Protein AF-A0A382H4X6-F1 (afdb_monomer_lite)

Sequence (68 aa):
MFLKPKDNKRPQKLLLASGEAAPFIVRNEASNHPVVLVCDHASDRFPRSLGSMGLDRATRQSHLAIDI

Structure (mmCIF, N/CA/C/O backbone):
data_AF-A0A382H4X6-F1
#
_entry.id   AF-A0A382H4X6-F1
#
loop_
_atom_site.group_PDB
_atom_site.id
_atom_site.type_symbol
_atom_site.label_atom_id
_atom_site.label_alt_id
_atom_site.label_comp_id
_atom_site.label_asym_id
_atom_site.label_entity_id
_atom_site.label_seq_id
_atom_site.pdbx_PDB_ins_code
_atom_site.Cartn_x
_atom_site.Cartn_y
_atom_site.Cartn_z
_atom_site.occupancy
_atom_site.B_iso_or_equiv
_atom_site.auth_seq_id
_atom_site.auth_comp_id
_atom_site.auth_asym_id
_atom_site.auth_atom_id
_atom_site.pdbx_PDB_model_num
ATOM 1 N N . MET A 1 1 ? 17.616 -32.639 30.538 1.00 41.16 1 MET A N 1
ATOM 2 C CA . MET A 1 1 ? 16.168 -32.346 30.618 1.00 41.16 1 MET A CA 1
ATOM 3 C C . MET A 1 1 ? 15.859 -31.325 29.530 1.00 41.16 1 MET A C 1
ATOM 5 O O . MET A 1 1 ? 16.139 -30.152 29.715 1.00 41.16 1 MET A O 1
ATOM 9 N N . PHE A 1 2 ? 15.442 -31.773 28.344 1.00 43.56 2 PHE A N 1
ATOM 10 C CA . PHE A 1 2 ? 15.156 -30.875 27.221 1.00 43.56 2 PHE A CA 1
ATOM 11 C C . PHE A 1 2 ? 13.736 -30.324 27.373 1.00 43.56 2 PHE A C 1
ATOM 13 O O . PHE A 1 2 ? 12.779 -31.095 27.451 1.00 43.56 2 PHE A O 1
ATOM 20 N N . LEU A 1 3 ? 13.604 -28.999 27.453 1.00 53.09 3 LEU A N 1
ATOM 21 C CA . LEU A 1 3 ? 12.307 -28.330 27.412 1.00 53.09 3 LEU A CA 1
ATOM 22 C C . LEU A 1 3 ? 11.695 -28.564 26.027 1.00 53.09 3 LEU A C 1
ATOM 24 O O . LEU A 1 3 ? 12.308 -28.235 25.013 1.00 53.09 3 LEU A O 1
ATOM 28 N N . LYS A 1 4 ? 10.499 -29.160 25.979 1.00 51.91 4 LYS A N 1
ATOM 29 C CA . LYS A 1 4 ? 9.755 -29.300 24.724 1.00 51.91 4 LYS A CA 1
ATOM 30 C C . LYS A 1 4 ? 9.387 -27.906 24.188 1.00 51.91 4 LYS A C 1
ATOM 32 O O . LYS A 1 4 ? 8.998 -27.051 24.989 1.00 51.91 4 LYS A O 1
ATOM 37 N N . PRO A 1 5 ? 9.469 -27.667 22.867 1.00 55.00 5 PRO A N 1
ATOM 38 C CA . PRO A 1 5 ? 8.989 -26.429 22.270 1.00 55.00 5 PRO A CA 1
ATOM 39 C C . PRO A 1 5 ? 7.498 -26.256 22.576 1.00 55.00 5 PRO A C 1
ATOM 41 O O . PRO A 1 5 ? 6.703 -27.190 22.470 1.00 55.00 5 PRO A O 1
ATOM 44 N N . LYS A 1 6 ? 7.132 -25.055 23.023 1.00 61.62 6 LYS A N 1
ATOM 45 C CA . LYS A 1 6 ? 5.753 -24.689 23.340 1.00 61.62 6 LYS A CA 1
ATOM 46 C C . LYS A 1 6 ? 5.013 -24.509 22.014 1.00 61.62 6 LYS A C 1
ATOM 48 O O . LYS A 1 6 ? 5.310 -23.572 21.278 1.00 61.62 6 LYS A O 1
ATOM 53 N N . ASP A 1 7 ? 4.073 -25.401 21.712 1.00 63.19 7 ASP A N 1
ATOM 54 C CA . ASP A 1 7 ? 3.177 -25.283 20.558 1.00 63.19 7 ASP A CA 1
ATOM 55 C C . ASP A 1 7 ? 2.358 -23.989 20.680 1.00 63.19 7 ASP A C 1
ATOM 57 O O . ASP A 1 7 ? 1.326 -23.932 21.350 1.00 63.19 7 ASP A O 1
ATOM 61 N N . ASN A 1 8 ? 2.824 -22.913 20.045 1.00 56.91 8 ASN A N 1
ATOM 62 C CA . ASN A 1 8 ? 2.139 -21.624 20.047 1.00 56.91 8 ASN A CA 1
ATOM 63 C C . ASN A 1 8 ? 1.077 -21.593 18.937 1.00 56.91 8 ASN A C 1
ATOM 65 O O . ASN A 1 8 ? 1.123 -20.765 18.028 1.00 56.91 8 ASN A O 1
ATOM 69 N N . LYS A 1 9 ? 0.115 -22.522 18.991 1.00 54.94 9 LYS A N 1
ATOM 70 C CA . LYS A 1 9 ? -1.020 -22.572 18.059 1.00 54.94 9 LYS A CA 1
ATOM 71 C C . LYS A 1 9 ? -2.069 -21.517 18.425 1.00 54.94 9 LYS A C 1
ATOM 73 O O . LYS A 1 9 ? -3.195 -21.849 18.782 1.00 54.94 9 LYS A O 1
ATOM 78 N N . ARG A 1 10 ? -1.724 -20.229 18.334 1.00 61.50 10 ARG A N 1
ATOM 79 C CA . ARG A 1 10 ? -2.766 -19.221 18.096 1.00 61.50 10 ARG A CA 1
ATOM 80 C C . ARG A 1 10 ? -3.103 -19.299 16.611 1.00 61.50 10 ARG A C 1
ATOM 82 O O . ARG A 1 10 ? -2.171 -19.189 15.814 1.00 61.50 10 ARG A O 1
ATOM 89 N N . PRO A 1 11 ? -4.372 -19.488 16.211 1.00 54.31 11 PRO A N 1
ATOM 90 C CA . PRO A 1 11 ? -4.738 -19.251 14.826 1.00 54.31 11 PRO A CA 1
ATOM 91 C C . PRO A 1 11 ? -4.358 -17.800 14.523 1.00 54.31 11 PRO A C 1
ATOM 93 O O . PRO A 1 11 ? -4.930 -16.867 15.087 1.00 54.31 11 PRO A O 1
ATOM 96 N N . GLN A 1 12 ? -3.311 -17.616 13.720 1.00 63.75 12 GLN A N 1
ATOM 97 C CA . GLN A 1 12 ? -2.902 -16.310 13.225 1.00 63.75 12 GLN A CA 1
ATOM 98 C C . GLN A 1 12 ? -4.054 -15.841 12.341 1.00 63.75 12 GLN A C 1
ATOM 100 O O . GLN A 1 12 ? -4.204 -16.298 11.208 1.00 63.75 12 GLN A O 1
ATOM 105 N N . LYS A 1 13 ? -4.947 -15.018 12.896 1.00 72.06 13 LYS A N 1
ATOM 106 C CA . LYS A 1 13 ? -6.014 -14.396 12.119 1.00 72.06 13 LYS A CA 1
ATOM 107 C C . LYS A 1 13 ? -5.333 -13.613 10.998 1.00 72.06 13 LYS A C 1
ATOM 109 O O . LYS A 1 13 ? -4.502 -12.755 11.283 1.00 72.06 13 LYS A O 1
ATOM 114 N N . LEU A 1 14 ? -5.656 -13.938 9.747 1.00 85.38 14 LEU A N 1
ATOM 115 C CA . LEU A 1 14 ? -5.146 -13.203 8.593 1.00 85.38 14 LEU A CA 1
ATOM 116 C C . LEU A 1 14 ? -5.489 -11.719 8.757 1.00 85.38 14 LEU A C 1
ATOM 118 O O . LEU A 1 14 ? -6.614 -11.376 9.129 1.00 85.38 14 LEU A O 1
ATOM 122 N N . LEU A 1 15 ? -4.506 -10.854 8.507 1.00 90.25 15 LEU A N 1
ATOM 123 C CA . LEU A 1 15 ? -4.686 -9.408 8.615 1.00 90.25 15 LEU A CA 1
ATOM 124 C C . LEU A 1 15 ? -5.606 -8.883 7.506 1.00 90.25 15 LEU A C 1
ATOM 126 O O . LEU A 1 15 ? -6.434 -8.010 7.732 1.00 90.25 15 LEU A O 1
ATOM 130 N N . LEU A 1 16 ? -5.488 -9.453 6.308 1.00 93.75 16 LEU A N 1
ATOM 131 C CA . LEU A 1 16 ? -6.386 -9.170 5.198 1.00 93.75 16 LEU A CA 1
ATOM 132 C C . LEU A 1 16 ? -7.611 -10.080 5.282 1.00 93.75 16 LEU A C 1
ATOM 134 O O . LEU A 1 16 ? -7.489 -11.304 5.376 1.00 93.75 16 LEU A O 1
ATOM 138 N N . ALA A 1 17 ? -8.797 -9.483 5.228 1.00 90.31 17 ALA A N 1
ATOM 139 C CA . ALA A 1 17 ? -10.039 -10.216 5.057 1.00 90.31 17 ALA A CA 1
ATOM 140 C C . ALA A 1 17 ? -10.159 -10.765 3.626 1.00 90.31 17 ALA A C 1
ATOM 142 O O . ALA A 1 17 ? -9.548 -10.259 2.683 1.00 90.31 17 ALA A O 1
ATOM 143 N N . SER A 1 18 ? -11.006 -11.782 3.455 1.00 91.12 18 SER A N 1
ATOM 144 C CA . SER A 1 18 ? -11.341 -12.300 2.127 1.00 91.12 18 SER A CA 1
ATOM 145 C C . SER A 1 18 ? -11.850 -11.176 1.214 1.00 91.12 18 SER A C 1
ATOM 147 O O . SER A 1 18 ? -12.662 -10.338 1.625 1.00 91.12 18 SER A O 1
ATOM 149 N N . GLY A 1 19 ? -11.337 -11.141 -0.017 1.00 92.62 19 GLY A N 1
ATOM 150 C CA . GLY A 1 19 ? -11.671 -10.123 -1.014 1.00 92.62 19 GLY A CA 1
ATOM 151 C C . GLY A 1 19 ? -11.053 -8.743 -0.769 1.00 92.62 19 GLY A C 1
ATOM 152 O O . GLY A 1 19 ? -11.443 -7.786 -1.435 1.00 92.62 19 GLY A O 1
ATOM 153 N N . GLU A 1 20 ? -10.129 -8.592 0.184 1.00 95.00 20 GLU A N 1
ATOM 154 C CA . GLU A 1 20 ? -9.263 -7.412 0.210 1.00 95.00 20 GLU A CA 1
ATOM 155 C C . GLU A 1 20 ? -8.176 -7.500 -0.864 1.00 95.00 20 GLU A C 1
ATOM 157 O O . GLU A 1 20 ? -7.730 -8.586 -1.232 1.00 95.00 20 GLU A O 1
ATOM 162 N N . ALA A 1 21 ? -7.752 -6.337 -1.362 1.00 93.75 21 ALA A N 1
ATOM 163 C CA . ALA A 1 21 ? -6.634 -6.257 -2.288 1.00 93.75 21 ALA A CA 1
ATOM 164 C C . ALA A 1 21 ? -5.350 -6.801 -1.642 1.00 93.75 21 ALA A C 1
ATOM 166 O O . ALA A 1 21 ? -5.170 -6.722 -0.422 1.00 93.75 21 ALA A O 1
ATOM 167 N N . ALA A 1 22 ? -4.453 -7.322 -2.481 1.00 94.69 22 ALA A N 1
ATOM 168 C CA . ALA A 1 22 ? -3.114 -7.725 -2.073 1.00 94.69 22 ALA A CA 1
ATOM 169 C C . ALA A 1 22 ? -2.352 -6.545 -1.430 1.00 94.69 22 ALA A C 1
ATOM 171 O O . ALA A 1 22 ? -2.644 -5.386 -1.733 1.00 94.69 22 ALA A O 1
ATOM 172 N N . PRO A 1 23 ? -1.367 -6.814 -0.553 1.00 94.19 23 PRO A N 1
ATOM 173 C CA . PRO A 1 23 ? -0.629 -5.760 0.147 1.00 94.19 23 PRO A CA 1
ATOM 174 C C . PRO A 1 23 ? 0.307 -4.954 -0.766 1.00 94.19 23 PRO A C 1
ATOM 176 O O . PRO A 1 23 ? 0.816 -3.924 -0.345 1.00 94.19 23 PRO A O 1
ATOM 179 N N . PHE A 1 24 ? 0.528 -5.402 -2.003 1.00 96.31 24 PHE A N 1
ATOM 180 C CA . PHE A 1 24 ? 1.294 -4.692 -3.018 1.00 96.31 24 PHE A CA 1
ATOM 181 C C . PHE A 1 24 ? 0.660 -4.892 -4.395 1.00 96.31 24 PHE A C 1
ATOM 183 O O . PHE A 1 24 ? -0.136 -5.811 -4.615 1.00 96.31 24 PHE A O 1
ATOM 190 N N . ILE A 1 25 ? 1.058 -4.041 -5.334 1.00 97.19 25 ILE A N 1
ATOM 191 C CA . ILE A 1 25 ? 0.755 -4.185 -6.754 1.00 97.19 25 ILE A CA 1
ATOM 192 C C . ILE A 1 25 ? 2.060 -4.111 -7.539 1.00 97.19 25 ILE A C 1
ATOM 194 O O . ILE A 1 25 ? 2.948 -3.336 -7.195 1.00 97.19 25 ILE A O 1
ATOM 198 N N . VAL A 1 26 ? 2.161 -4.890 -8.611 1.00 97.62 26 VAL A N 1
ATOM 199 C CA . VAL A 1 26 ? 3.250 -4.759 -9.583 1.00 97.62 26 VAL A CA 1
ATOM 200 C C . VAL A 1 26 ? 2.709 -4.006 -10.791 1.00 97.62 26 VAL A C 1
ATOM 202 O O . VAL A 1 26 ? 1.608 -4.282 -11.277 1.00 97.62 26 VAL A O 1
ATOM 205 N N . ARG A 1 27 ? 3.459 -3.008 -11.256 1.00 97.44 27 ARG A N 1
ATOM 206 C CA . ARG A 1 27 ? 3.158 -2.243 -12.471 1.00 97.44 27 ARG A CA 1
ATOM 207 C C . ARG A 1 27 ? 4.308 -2.419 -13.451 1.00 97.44 27 ARG A C 1
ATOM 209 O O . ARG A 1 27 ? 5.458 -2.445 -13.034 1.00 97.44 27 ARG A O 1
ATOM 216 N N . ASN A 1 28 ? 3.981 -2.519 -14.740 1.00 97.56 28 ASN A N 1
ATOM 217 C CA . ASN A 1 28 ? 4.949 -2.726 -15.821 1.00 97.56 28 ASN A CA 1
ATOM 218 C C . ASN A 1 28 ? 5.869 -3.942 -15.593 1.00 97.56 28 ASN A C 1
ATOM 220 O O . ASN A 1 28 ? 7.069 -3.862 -15.829 1.00 97.56 28 ASN A O 1
ATOM 224 N N . GLU A 1 29 ? 5.306 -5.075 -15.157 1.00 97.06 29 GLU A N 1
ATOM 225 C CA . GLU A 1 29 ? 6.068 -6.298 -14.839 1.00 97.06 29 GLU A CA 1
ATOM 226 C C . GLU A 1 29 ? 6.902 -6.836 -16.013 1.00 97.06 29 GLU A C 1
ATOM 228 O O . GLU A 1 29 ? 7.958 -7.420 -15.805 1.00 97.06 29 GLU A O 1
ATOM 233 N N . ALA A 1 30 ? 6.454 -6.595 -17.248 1.00 97.81 30 ALA A N 1
ATOM 234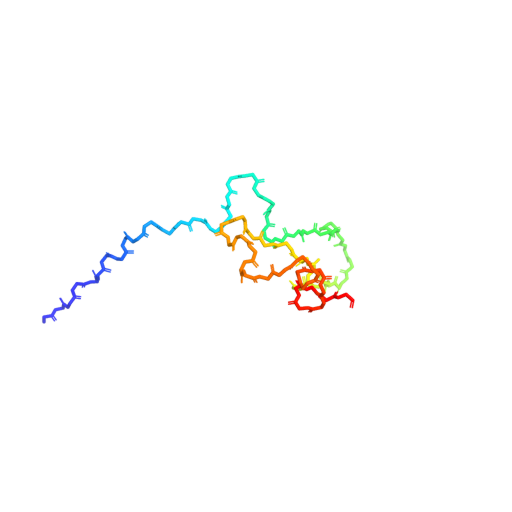 C CA . ALA A 1 30 ? 7.138 -7.010 -18.470 1.00 97.81 30 ALA A CA 1
ATOM 235 C C . ALA A 1 30 ? 8.194 -5.997 -18.965 1.00 97.81 30 ALA A C 1
ATOM 237 O O . ALA A 1 30 ? 8.710 -6.142 -20.073 1.00 97.81 30 ALA A O 1
ATOM 238 N N . SER A 1 31 ? 8.488 -4.943 -18.194 1.00 97.94 31 SER A N 1
ATOM 239 C CA . SER A 1 31 ? 9.500 -3.947 -18.560 1.00 97.94 31 SER A CA 1
ATOM 240 C C . SER A 1 31 ? 10.888 -4.581 -18.668 1.00 97.94 31 SER A C 1
ATOM 242 O O . SER A 1 31 ? 11.298 -5.360 -17.812 1.00 97.94 31 SER A O 1
ATOM 244 N N . ASN A 1 32 ? 11.640 -4.198 -19.698 1.00 97.56 32 ASN A N 1
ATOM 245 C CA . ASN A 1 32 ? 13.036 -4.593 -19.905 1.00 97.56 32 ASN A CA 1
ATOM 246 C C . ASN A 1 32 ? 14.034 -3.470 -19.561 1.00 97.56 32 ASN A C 1
ATOM 248 O O . ASN A 1 32 ? 15.227 -3.596 -19.837 1.00 97.56 32 ASN A O 1
ATOM 252 N N . HIS A 1 33 ? 13.561 -2.36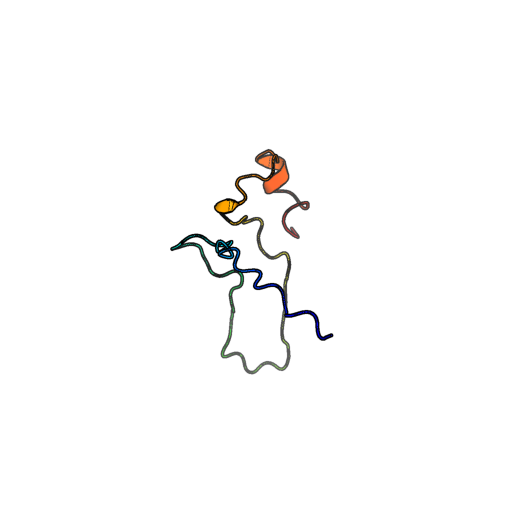1 -18.985 1.00 97.94 33 HIS A N 1
ATOM 253 C CA . HIS A 1 33 ? 14.419 -1.251 -18.584 1.00 97.94 33 HIS A CA 1
ATOM 254 C C . HIS A 1 33 ? 15.255 -1.640 -17.346 1.00 97.94 33 HIS A C 1
ATOM 256 O O . HIS A 1 33 ? 14.712 -2.258 -16.431 1.00 97.94 33 HIS A O 1
ATOM 262 N N . PRO A 1 34 ? 16.540 -1.250 -17.237 1.00 97.50 34 PRO A N 1
ATOM 263 C CA . PRO A 1 34 ? 17.422 -1.663 -16.133 1.00 97.50 34 PRO A CA 1
ATOM 264 C C . PRO A 1 34 ? 17.160 -0.924 -14.804 1.00 97.50 34 PRO A C 1
ATOM 266 O O . PRO A 1 34 ? 18.070 -0.755 -13.997 1.00 97.50 34 PRO A O 1
ATOM 269 N N . VAL A 1 35 ? 15.938 -0.435 -14.578 1.00 98.06 35 VAL A N 1
ATOM 270 C CA . VAL A 1 35 ? 15.562 0.319 -13.375 1.00 98.06 35 VAL A CA 1
ATOM 271 C C . VAL A 1 35 ? 14.327 -0.315 -12.754 1.00 98.06 35 VAL A C 1
ATOM 273 O O . VAL A 1 35 ? 13.325 -0.521 -13.434 1.00 98.06 35 VAL A O 1
ATO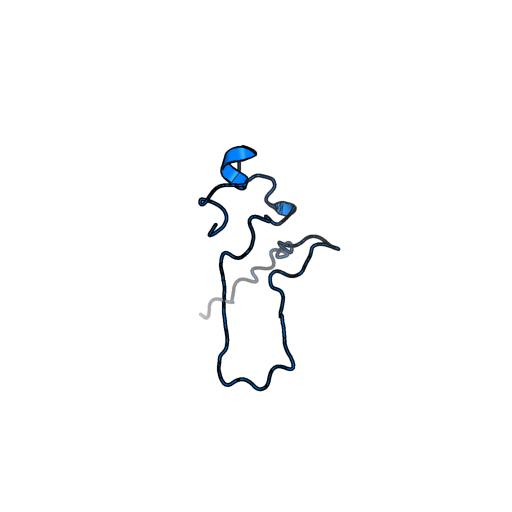M 276 N N . VAL A 1 36 ? 14.393 -0.562 -11.446 1.00 97.44 36 VAL A N 1
ATOM 277 C CA . VAL A 1 36 ? 13.249 -0.968 -10.628 1.00 97.44 36 VAL A CA 1
ATOM 278 C C . VAL A 1 36 ? 12.872 0.201 -9.732 1.00 97.44 36 VAL A C 1
ATOM 280 O O . VAL A 1 36 ? 13.698 0.693 -8.966 1.00 97.44 36 VAL A O 1
ATOM 283 N N . LEU A 1 37 ? 11.624 0.648 -9.839 1.00 97.88 37 LEU A N 1
ATOM 284 C CA . LEU A 1 37 ? 11.051 1.639 -8.935 1.00 97.88 37 LEU A CA 1
ATOM 285 C C . LEU A 1 37 ? 10.289 0.910 -7.829 1.00 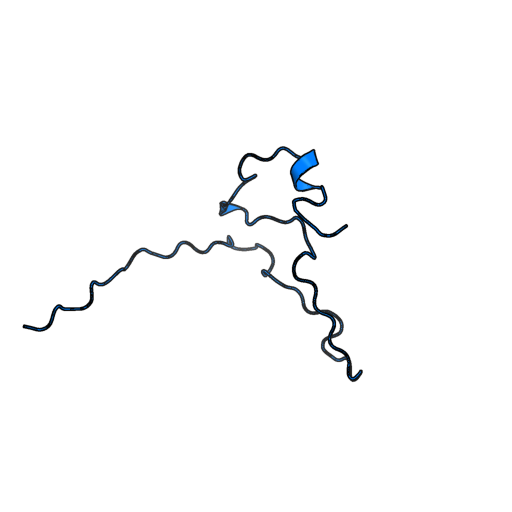97.88 37 LEU A C 1
ATOM 287 O O . LEU A 1 37 ? 9.493 0.015 -8.112 1.00 97.88 37 LEU A O 1
ATOM 291 N N . VAL A 1 38 ? 10.526 1.309 -6.583 1.00 97.69 38 VAL A N 1
ATOM 292 C CA . VAL A 1 38 ? 9.848 0.775 -5.394 1.00 97.69 38 VAL A CA 1
ATOM 293 C C . VAL A 1 38 ? 9.225 1.943 -4.636 1.00 97.69 38 VAL A C 1
ATOM 295 O O . VAL A 1 38 ? 9.811 3.023 -4.581 1.00 97.69 38 VAL A O 1
ATOM 298 N N . CYS A 1 39 ? 8.029 1.741 -4.085 1.00 97.56 39 CYS A N 1
ATOM 299 C CA . CYS A 1 39 ? 7.334 2.731 -3.268 1.00 97.56 39 CYS A CA 1
ATOM 300 C C . CYS A 1 39 ? 6.567 2.019 -2.150 1.00 97.56 39 CYS A C 1
ATOM 302 O O . CYS A 1 39 ? 5.555 1.365 -2.409 1.00 97.56 39 CYS A O 1
ATOM 304 N N . ASP A 1 40 ? 7.064 2.140 -0.921 1.00 96.38 40 ASP A N 1
ATOM 305 C CA . ASP A 1 40 ? 6.487 1.463 0.244 1.00 96.38 40 ASP A CA 1
ATOM 306 C C . ASP A 1 40 ? 5.235 2.188 0.765 1.00 96.38 40 ASP A C 1
ATOM 308 O O . ASP A 1 40 ? 4.268 1.550 1.177 1.00 96.38 40 ASP A O 1
ATOM 312 N N . HIS A 1 41 ? 5.207 3.522 0.682 1.00 97.06 41 HIS A N 1
ATOM 313 C CA . HIS A 1 41 ? 4.101 4.363 1.158 1.00 97.06 41 HIS A CA 1
ATOM 314 C C . HIS A 1 41 ? 3.150 4.788 0.029 1.00 97.06 41 HIS A C 1
ATOM 316 O O . HIS A 1 41 ? 2.715 5.934 -0.038 1.00 97.06 41 HIS A O 1
ATOM 322 N N . ALA A 1 42 ? 2.825 3.865 -0.879 1.00 95.88 42 ALA A N 1
ATOM 323 C CA . ALA A 1 42 ? 2.043 4.152 -2.087 1.00 95.88 42 ALA A CA 1
ATOM 324 C C . ALA A 1 42 ? 0.519 4.274 -1.865 1.00 95.88 42 ALA A C 1
ATOM 326 O O . ALA A 1 42 ? -0.221 4.553 -2.812 1.00 95.88 42 ALA A O 1
ATOM 327 N N . SER A 1 43 ? 0.010 3.983 -0.663 1.00 95.62 43 SER A N 1
ATOM 328 C CA . SER A 1 43 ? -1.429 3.954 -0.375 1.00 95.62 43 SER A CA 1
ATOM 329 C C . SER A 1 43 ? -1.731 4.223 1.098 1.00 95.62 43 SER A C 1
ATOM 331 O O . SER A 1 43 ? -1.048 3.706 1.972 1.00 95.62 43 SER A O 1
ATOM 333 N N . ASP A 1 44 ? -2.837 4.927 1.350 1.00 95.88 44 ASP A N 1
ATOM 334 C CA . ASP A 1 44 ? -3.427 5.190 2.668 1.00 95.88 44 ASP A CA 1
ATOM 335 C C . ASP A 1 44 ? -4.414 4.092 3.138 1.00 95.88 44 ASP A C 1
ATOM 337 O O . ASP A 1 44 ? -5.166 4.256 4.107 1.00 95.88 44 ASP A O 1
ATOM 341 N N . ARG A 1 45 ? -4.462 2.946 2.440 1.00 95.00 45 ARG A N 1
ATOM 342 C CA . ARG A 1 45 ? -5.440 1.876 2.684 1.00 95.00 45 ARG A CA 1
ATOM 343 C C . ARG A 1 45 ? -5.048 1.002 3.872 1.00 95.00 45 ARG A C 1
ATOM 345 O O . ARG A 1 45 ? -4.059 0.276 3.831 1.00 95.00 45 ARG A O 1
ATOM 352 N N . PHE A 1 46 ? -5.918 0.940 4.876 1.00 94.88 46 PHE A N 1
ATOM 353 C CA . PHE A 1 46 ? -5.729 0.052 6.025 1.00 94.88 46 PHE A CA 1
ATOM 354 C C . PHE A 1 46 ? -6.485 -1.273 5.811 1.00 94.88 46 PHE A C 1
ATOM 356 O O . PHE A 1 46 ? -7.596 -1.260 5.267 1.00 94.88 46 PHE A O 1
ATOM 363 N N . PRO A 1 47 ? -5.937 -2.424 6.248 1.00 95.25 47 PRO A N 1
ATOM 364 C CA . PRO A 1 47 ? -6.689 -3.674 6.334 1.00 95.25 47 PRO A CA 1
ATOM 365 C C . PRO A 1 47 ? -7.988 -3.506 7.124 1.00 95.25 47 PRO A C 1
ATOM 367 O O . PRO A 1 47 ? -7.991 -2.892 8.197 1.00 95.25 47 PRO A O 1
ATOM 370 N N . ARG A 1 48 ? -9.091 -4.109 6.659 1.00 94.25 48 ARG A N 1
ATOM 371 C CA . ARG A 1 48 ? -10.403 -3.984 7.332 1.00 94.25 48 ARG A CA 1
ATOM 372 C C . ARG A 1 48 ? -10.359 -4.410 8.797 1.00 94.25 48 ARG A C 1
ATOM 374 O O . ARG A 1 48 ? -11.073 -3.841 9.618 1.00 94.25 48 ARG A O 1
ATOM 381 N N . SER A 1 49 ? -9.521 -5.389 9.139 1.00 93.38 49 SER A N 1
ATOM 382 C CA . SER A 1 49 ? -9.376 -5.869 10.515 1.00 93.38 49 SER A CA 1
ATOM 383 C C . SER A 1 49 ? -8.827 -4.821 11.490 1.00 93.38 49 SER A C 1
ATOM 385 O O . SER A 1 49 ? -8.969 -5.018 12.693 1.00 93.38 49 SER A O 1
ATOM 387 N N . LEU A 1 50 ? -8.184 -3.755 10.996 1.00 93.94 50 LEU A N 1
ATOM 388 C CA . LEU A 1 50 ? -7.609 -2.672 11.806 1.00 93.94 50 LEU A CA 1
ATOM 389 C C . LEU A 1 50 ? -8.548 -1.462 11.955 1.00 93.94 50 LEU A C 1
ATOM 391 O O . LEU A 1 50 ? -8.290 -0.579 12.775 1.00 93.94 50 LEU A O 1
ATOM 395 N N . GLY A 1 51 ? -9.648 -1.414 11.195 1.00 94.38 51 GLY A N 1
ATOM 396 C CA . GLY A 1 51 ? -10.575 -0.283 11.214 1.00 94.38 51 GLY A CA 1
ATOM 397 C C . GLY A 1 51 ? -9.870 1.036 10.880 1.00 94.38 51 GLY A C 1
ATOM 398 O O . GLY A 1 51 ? -9.099 1.110 9.929 1.00 94.38 51 GLY A O 1
ATOM 399 N N . SER A 1 52 ? -10.135 2.086 11.662 1.00 96.00 52 SER A N 1
ATOM 400 C CA . SER A 1 52 ? -9.485 3.396 11.502 1.00 96.00 52 SER A CA 1
ATOM 401 C C . SER A 1 52 ? -8.243 3.590 12.373 1.00 96.00 52 SER A C 1
ATOM 403 O O . SER A 1 52 ? -7.653 4.666 12.334 1.00 96.00 52 SER A O 1
ATOM 405 N N . MET A 1 53 ? -7.884 2.608 13.208 1.00 95.19 53 MET A N 1
ATOM 406 C CA . MET A 1 53 ? -6.859 2.752 14.253 1.00 95.19 53 MET A CA 1
ATOM 407 C C . MET A 1 53 ? -7.054 3.980 15.172 1.00 95.19 53 MET A C 1
ATOM 409 O O . MET A 1 53 ? -6.100 4.478 15.758 1.00 95.19 53 MET A O 1
ATOM 413 N N . GLY A 1 54 ? -8.288 4.482 15.306 1.00 97.38 54 GLY A N 1
ATOM 414 C CA . GLY A 1 54 ? -8.593 5.675 16.107 1.00 97.38 54 GLY A CA 1
ATOM 415 C C . GLY A 1 54 ? -8.347 7.010 15.395 1.00 97.38 54 GLY A C 1
ATOM 416 O O . GLY A 1 54 ? -8.552 8.056 16.001 1.00 97.38 54 GLY A O 1
ATOM 417 N N . LEU A 1 55 ? -7.953 6.993 14.120 1.00 97.25 55 LEU A N 1
ATOM 418 C CA . LEU A 1 55 ? -7.725 8.197 13.326 1.00 97.25 55 LEU A CA 1
ATOM 419 C C . LEU A 1 55 ? -9.021 8.682 12.663 1.00 97.25 55 LEU A C 1
ATOM 421 O O . LEU A 1 55 ? -9.837 7.884 12.181 1.00 97.25 55 LEU A O 1
ATOM 425 N N . ASP A 1 56 ? -9.191 10.002 12.597 1.00 97.62 56 ASP A N 1
ATOM 426 C CA . ASP A 1 56 ? -10.267 10.615 11.823 1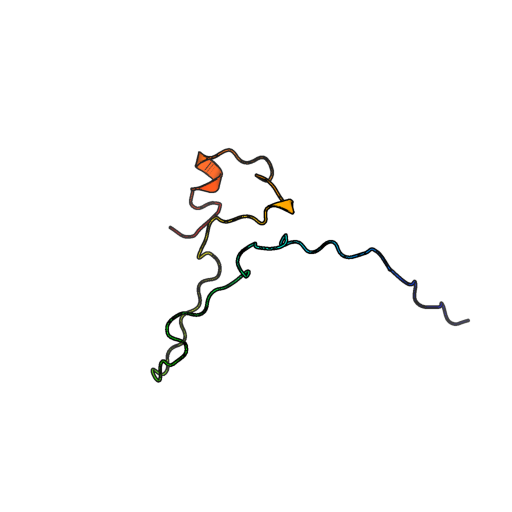.00 97.62 56 ASP A CA 1
ATOM 427 C C . ASP A 1 56 ? -10.020 10.497 10.306 1.00 97.62 56 ASP A C 1
ATOM 429 O O . ASP A 1 56 ? -9.003 9.979 9.835 1.00 97.62 56 ASP A O 1
ATOM 433 N N . ARG A 1 57 ? -10.994 10.932 9.501 1.00 95.69 57 ARG A N 1
ATOM 434 C CA . ARG A 1 57 ? -10.883 10.836 8.041 1.00 95.69 57 ARG A CA 1
ATOM 435 C C . ARG A 1 57 ? -9.763 11.716 7.483 1.00 95.69 57 ARG A C 1
ATOM 437 O O . ARG A 1 57 ? -9.069 11.254 6.589 1.00 95.69 57 ARG A O 1
ATOM 444 N N . ALA A 1 58 ? -9.612 12.946 7.970 1.00 96.38 58 ALA A N 1
ATOM 445 C CA . ALA A 1 58 ? -8.635 13.887 7.425 1.00 96.38 58 ALA A CA 1
ATOM 446 C C . ALA A 1 58 ? -7.203 13.393 7.670 1.00 96.38 58 ALA A C 1
ATOM 448 O O . ALA A 1 58 ? -6.368 13.416 6.772 1.00 96.38 58 ALA A O 1
ATOM 449 N N . THR A 1 59 ? -6.959 12.850 8.859 1.00 97.25 59 THR A N 1
ATOM 450 C CA . THR A 1 59 ? -5.685 12.267 9.280 1.00 97.25 59 THR A CA 1
ATOM 451 C C . THR A 1 59 ? -5.336 11.019 8.475 1.00 97.25 59 THR A C 1
ATOM 453 O O . THR A 1 59 ? -4.189 10.848 8.080 1.00 97.25 59 THR A O 1
ATOM 456 N N . ARG A 1 60 ? -6.319 10.163 8.163 1.00 95.62 60 ARG A N 1
ATOM 457 C CA . ARG A 1 60 ? -6.096 8.986 7.301 1.00 95.62 60 ARG A CA 1
ATOM 458 C C . ARG A 1 60 ? -5.831 9.328 5.837 1.00 95.62 60 ARG A C 1
ATOM 460 O O . ARG A 1 60 ? -5.456 8.431 5.107 1.00 95.62 60 ARG A O 1
ATOM 467 N N . GLN A 1 61 ? -6.049 10.570 5.412 1.00 95.06 61 GLN A N 1
ATOM 468 C CA . GLN A 1 61 ? -5.815 11.025 4.037 1.00 95.06 61 GLN A CA 1
ATOM 469 C C . GLN A 1 61 ? -4.650 12.022 3.942 1.00 95.06 61 GLN A C 1
ATOM 471 O O . GLN A 1 61 ? -4.465 12.653 2.9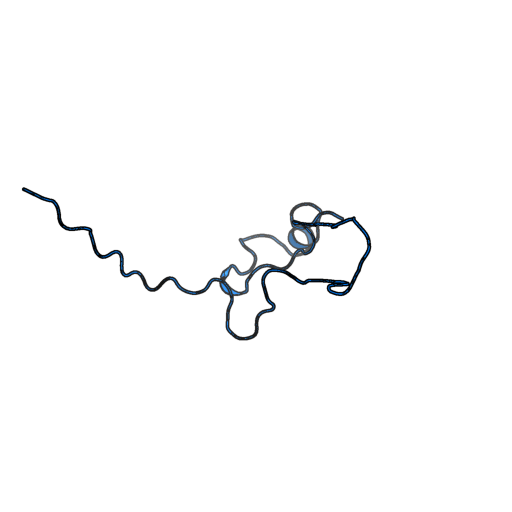04 1.00 95.06 61 GLN A O 1
ATOM 476 N N . SER A 1 62 ? -3.897 12.213 5.029 1.00 96.19 62 SER A N 1
ATOM 477 C CA . SER A 1 62 ? -2.744 13.110 5.071 1.00 96.19 62 SER A CA 1
ATOM 478 C C . SER A 1 62 ? -1.430 12.344 4.903 1.00 96.19 62 SER A C 1
ATOM 480 O O . SER A 1 62 ? -1.410 11.113 4.855 1.00 96.19 62 SER A O 1
ATOM 482 N N . HIS A 1 63 ? -0.317 13.086 4.910 1.00 96.62 63 HIS A N 1
ATOM 483 C CA . HIS A 1 63 ? 1.043 12.543 4.858 1.00 96.62 63 HIS A CA 1
ATOM 484 C C . HIS A 1 63 ? 1.384 11.561 5.999 1.00 96.62 63 HIS A C 1
ATOM 486 O O . HIS A 1 63 ? 2.425 10.918 5.986 1.00 96.62 63 HIS A O 1
ATOM 492 N N . LEU A 1 64 ? 0.525 11.450 7.019 1.00 95.69 64 LEU A N 1
ATOM 493 C CA . LEU A 1 64 ? 0.674 10.460 8.086 1.00 95.69 64 LEU A CA 1
ATOM 494 C C . LEU A 1 64 ? 0.398 9.026 7.613 1.00 95.69 64 LEU A C 1
ATOM 496 O O . LEU A 1 64 ? 0.847 8.086 8.263 1.00 95.69 64 LEU A O 1
ATOM 500 N N . ALA A 1 65 ? -0.369 8.852 6.534 1.00 95.94 65 ALA A N 1
ATOM 501 C CA . ALA A 1 65 ? -0.800 7.542 6.046 1.00 95.94 65 ALA A CA 1
ATOM 502 C C . ALA A 1 65 ? -0.250 7.187 4.653 1.00 95.94 65 ALA A C 1
ATOM 504 O O . ALA A 1 65 ? -0.422 6.050 4.221 1.00 95.94 65 ALA A O 1
ATOM 505 N N . ILE A 1 66 ? 0.362 8.139 3.946 1.00 96.94 66 ILE A N 1
ATOM 506 C CA . ILE A 1 66 ? 0.796 8.011 2.549 1.00 96.94 66 ILE A CA 1
ATOM 507 C C . ILE A 1 66 ? 1.830 9.100 2.224 1.00 96.94 66 ILE A C 1
ATOM 509 O O . ILE A 1 66 ? 1.742 10.193 2.776 1.00 96.94 66 ILE A O 1
ATOM 513 N N . ASP A 1 67 ? 2.768 8.849 1.310 1.00 97.00 67 ASP A N 1
ATOM 514 C CA . ASP A 1 67 ? 3.685 9.892 0.823 1.00 97.00 67 ASP A CA 1
ATOM 515 C C . ASP A 1 67 ? 3.035 10.642 -0.364 1.00 97.00 67 ASP A C 1
ATOM 517 O O . ASP A 1 67 ? 3.063 10.146 -1.494 1.00 97.00 67 ASP A O 1
ATOM 521 N N . ILE A 1 68 ? 2.413 11.808 -0.104 1.00 87.62 68 ILE A N 1
ATOM 522 C CA . ILE A 1 68 ? 1.748 12.677 -1.112 1.00 87.62 68 ILE A CA 1
ATOM 523 C C . ILE A 1 68 ? 2.556 13.917 -1.485 1.00 87.62 68 ILE A C 1
ATOM 525 O O . ILE A 1 68 ? 3.269 14.447 -0.603 1.00 87.62 68 ILE A O 1
#

Organism: NCBI:txid408172

Foldseek 3Di:
DDDDDDPPPDPPPDLADPPDDDQDDDDPPVDPDPDDDDDNQADLDGHVSCPCVPDDPVCSVDCNRHPD

Radius of gyration: 18.74 Å; chains: 1; bounding box: 29×46×50 Å

Secondary structure (DSSP, 8-state):
-PPPP---------SSPTTPPPS----STT--SS-----TT---PPPGGGTTTT--TTGGGSTTTS--

pLDDT: mean 88.03, std 15.95, range [41.16, 98.06]